Protein AF-A0A7L0H849-F1 (afdb_monomer_lite)

Radius of gyration: 14.02 Å; chains: 1; bounding box: 32×23×36 Å

pLDDT: mean 79.08, std 15.7, range [45.94, 96.69]

InterPro domains:
  IPR001909 Krueppel-associated box [PF01352] (5-46)
  IPR001909 Krueppel-associated box [PS50805] (6-63)
  IPR001909 Krueppel-associated box [SM00349] (6-60)
  IPR001909 Krueppel-associated box [cd07765] (6-45)
  IPR036051 Krueppel-associated box domain superfamily [SSF109640] (2-46)
  IPR050169 Krueppel C2H2-type zinc-finger [PTHR23232] (3-47)

Structure (mmCIF, N/CA/C/O backbone):
data_AF-A0A7L0H849-F1
#
_entry.id   AF-A0A7L0H849-F1
#
loop_
_atom_site.group_PDB
_atom_site.id
_atom_site.type_symbol
_atom_site.label_atom_id
_atom_site.label_alt_id
_atom_site.label_comp_id
_atom_site.label_asym_id
_atom_site.label_entity_id
_atom_site.label_seq_id
_atom_site.pdbx_PDB_ins_code
_atom_site.Cartn_x
_atom_site.Cartn_y
_atom_site.Cartn_z
_atom_site.occupancy
_atom_site.B_iso_or_equiv
_atom_site.auth_seq_id
_atom_site.auth_comp_id
_atom_site.auth_asym_id
_atom_site.auth_atom_id
_atom_site.pdbx_PDB_model_num
ATOM 1 N N . LEU A 1 1 ? -17.644 -14.054 23.494 1.00 56.75 1 LEU A N 1
ATOM 2 C CA . LEU A 1 1 ? -17.021 -13.972 22.156 1.00 56.75 1 LEU A CA 1
ATOM 3 C C . LEU A 1 1 ? -16.524 -12.545 21.982 1.00 56.75 1 LEU A C 1
ATOM 5 O O . LEU A 1 1 ? -17.354 -11.648 21.923 1.00 56.75 1 LEU A O 1
ATOM 9 N N . PHE A 1 2 ? -15.211 -12.322 22.016 1.00 70.56 2 PHE A N 1
ATOM 10 C CA . PHE A 1 2 ? -14.616 -11.015 21.717 1.00 70.56 2 PHE A CA 1
ATOM 11 C C . PHE A 1 2 ? -14.219 -11.014 20.239 1.00 70.56 2 PHE A C 1
ATOM 13 O O . PHE A 1 2 ? -13.621 -11.985 19.782 1.00 70.56 2 PHE A O 1
ATOM 20 N N . GLN A 1 3 ? -14.596 -9.976 19.490 1.00 72.31 3 GLN A N 1
ATOM 21 C CA . GLN A 1 3 ? -14.105 -9.798 18.123 1.00 72.31 3 GLN A CA 1
ATOM 22 C C . GLN A 1 3 ? -12.679 -9.247 18.188 1.00 72.31 3 GLN A C 1
ATOM 24 O O . GLN A 1 3 ? -12.419 -8.313 18.947 1.00 72.31 3 GLN A O 1
ATOM 29 N N . VAL A 1 4 ? -11.764 -9.847 17.424 1.00 75.06 4 VAL A N 1
ATOM 30 C CA . VAL A 1 4 ? -10.403 -9.327 17.258 1.00 75.06 4 VAL A CA 1
ATOM 31 C C . VAL A 1 4 ? -10.479 -8.155 16.272 1.00 75.06 4 VAL A C 1
ATOM 33 O O . VAL A 1 4 ? -11.054 -8.332 15.197 1.00 75.06 4 VAL A O 1
ATOM 36 N N . PRO A 1 5 ? -9.981 -6.959 16.628 1.00 81.12 5 PRO A N 1
ATOM 37 C CA . PRO A 1 5 ? -9.956 -5.828 15.710 1.00 81.12 5 PRO A CA 1
ATOM 38 C C . PRO A 1 5 ? -8.998 -6.124 14.553 1.00 81.12 5 PRO A C 1
ATOM 40 O O . PRO A 1 5 ? -7.871 -6.542 14.792 1.00 81.12 5 PRO A O 1
ATOM 43 N N . VAL A 1 6 ? -9.457 -5.897 13.324 1.00 83.06 6 VAL A N 1
ATOM 44 C CA . VAL A 1 6 ? -8.608 -5.928 12.126 1.00 83.06 6 VAL A CA 1
ATOM 45 C C . VAL A 1 6 ? -7.905 -4.580 12.013 1.00 83.06 6 VAL A C 1
ATOM 47 O O . VAL A 1 6 ? -8.573 -3.542 12.100 1.00 83.06 6 VAL A O 1
ATOM 50 N N . THR A 1 7 ? -6.589 -4.584 11.828 1.00 87.19 7 THR A N 1
ATOM 51 C CA . THR A 1 7 ? -5.803 -3.370 11.576 1.00 87.19 7 THR A CA 1
ATOM 52 C C . THR A 1 7 ? -5.349 -3.298 10.122 1.00 87.19 7 THR A C 1
ATOM 54 O O . THR A 1 7 ? -5.577 -4.211 9.328 1.00 87.19 7 THR A O 1
ATOM 57 N N . PHE A 1 8 ? -4.758 -2.168 9.729 1.00 85.19 8 PHE A N 1
ATOM 58 C CA . PHE A 1 8 ? -4.300 -1.989 8.353 1.00 85.19 8 PHE A CA 1
ATOM 59 C C . PHE A 1 8 ? -3.114 -2.911 8.046 1.00 85.19 8 PHE A C 1
ATOM 61 O O . PHE A 1 8 ? -3.014 -3.449 6.948 1.00 85.19 8 PHE A O 1
ATOM 68 N N . GLU A 1 9 ? -2.264 -3.158 9.040 1.00 87.50 9 GLU A N 1
ATOM 69 C CA . GLU A 1 9 ? -1.119 -4.064 8.961 1.00 87.50 9 GLU A CA 1
ATOM 70 C C . GLU A 1 9 ? -1.528 -5.507 8.636 1.00 87.50 9 GLU A C 1
ATOM 72 O O . GLU A 1 9 ? -0.761 -6.214 7.989 1.00 87.50 9 GLU A O 1
ATOM 77 N N . ASP A 1 10 ? -2.738 -5.932 9.017 1.00 88.50 10 ASP A N 1
ATOM 78 C CA . ASP A 1 10 ? -3.250 -7.273 8.705 1.00 88.50 10 ASP A CA 1
ATOM 79 C C . ASP A 1 10 ? -3.572 -7.459 7.210 1.00 88.50 10 ASP A C 1
ATOM 81 O O . ASP A 1 10 ? -3.675 -8.589 6.729 1.00 88.50 10 ASP A O 1
ATOM 85 N N . VAL A 1 11 ? -3.765 -6.362 6.468 1.00 87.62 11 VAL A N 1
ATOM 86 C CA . VAL A 1 11 ? -4.185 -6.369 5.052 1.00 87.62 11 VAL A CA 1
ATOM 87 C C . VAL A 1 11 ? -3.205 -5.653 4.120 1.00 87.62 11 VAL A C 1
ATOM 89 O O . VAL A 1 11 ? -3.392 -5.663 2.899 1.00 87.62 11 VAL A O 1
ATOM 92 N N . ALA A 1 12 ? -2.174 -5.017 4.671 1.00 88.62 12 ALA A N 1
ATOM 93 C CA . ALA A 1 12 ? -1.147 -4.331 3.910 1.00 88.62 12 ALA A CA 1
ATOM 94 C C . ALA A 1 12 ? -0.115 -5.320 3.355 1.00 88.62 12 ALA A C 1
ATOM 96 O O . ALA A 1 12 ? 0.318 -6.256 4.027 1.00 88.62 12 ALA A O 1
ATOM 97 N N . VAL A 1 13 ? 0.312 -5.084 2.117 1.00 88.88 13 VAL A N 1
ATOM 98 C CA . VAL A 1 13 ? 1.442 -5.789 1.502 1.00 88.88 13 VAL A CA 1
ATOM 99 C C . VAL A 1 13 ? 2.608 -4.818 1.447 1.00 88.88 13 VAL A C 1
ATOM 101 O O . VAL A 1 13 ? 2.417 -3.654 1.123 1.00 88.88 13 VAL A O 1
ATOM 104 N N . TYR A 1 14 ? 3.815 -5.283 1.744 1.00 86.75 14 TYR A N 1
ATOM 105 C CA . TYR A 1 14 ? 5.013 -4.452 1.715 1.00 86.75 14 TYR A CA 1
ATOM 106 C C . TYR A 1 14 ? 6.000 -5.027 0.711 1.00 86.75 14 TYR A C 1
ATOM 108 O O . TYR A 1 14 ? 6.212 -6.237 0.679 1.00 86.75 14 TYR A O 1
ATOM 116 N N . PHE A 1 15 ? 6.596 -4.144 -0.084 1.00 88.00 15 PHE A N 1
ATOM 117 C CA . PHE A 1 15 ? 7.694 -4.468 -0.987 1.00 88.00 15 PHE A CA 1
ATOM 118 C C . PHE A 1 15 ? 8.987 -3.869 -0.439 1.00 88.00 15 PHE A C 1
ATOM 120 O O . PHE A 1 15 ? 8.978 -2.739 0.067 1.00 88.00 15 PHE A O 1
ATOM 127 N N . SER A 1 16 ? 10.101 -4.586 -0.576 1.00 90.19 16 SER A N 1
ATOM 128 C CA . SER A 1 16 ? 11.422 -3.967 -0.437 1.00 90.19 16 SER A CA 1
ATOM 129 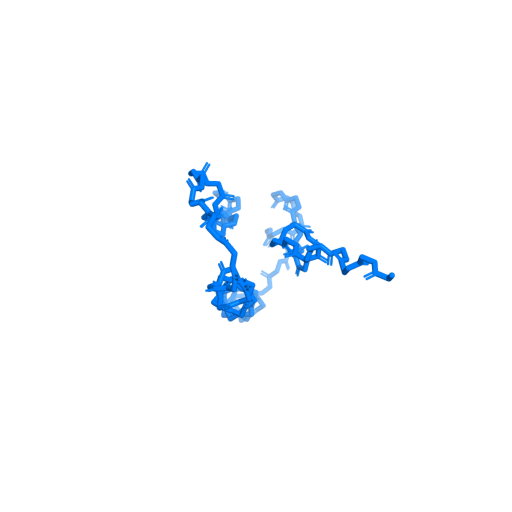C C . SER A 1 16 ? 11.658 -2.950 -1.570 1.00 90.19 16 SER A C 1
ATOM 131 O O . SER A 1 16 ? 10.974 -3.005 -2.598 1.00 90.19 16 SER A O 1
ATOM 133 N N . PRO A 1 17 ? 12.615 -2.012 -1.436 1.00 91.31 17 PRO A N 1
ATOM 134 C CA . PRO A 1 17 ? 12.979 -1.111 -2.531 1.00 91.31 17 PRO A CA 1
ATOM 135 C C . PRO A 1 17 ? 13.352 -1.852 -3.825 1.00 91.31 17 PRO A C 1
ATOM 137 O O . PRO A 1 17 ? 12.966 -1.428 -4.913 1.00 91.31 17 PRO A O 1
ATOM 140 N N . GLU A 1 18 ? 14.054 -2.980 -3.709 1.00 93.00 18 GLU A N 1
ATOM 141 C CA . GLU A 1 18 ? 14.448 -3.827 -4.836 1.00 93.00 18 GLU A CA 1
ATOM 142 C C . GLU A 1 18 ? 13.223 -4.468 -5.498 1.00 93.00 18 GLU A C 1
ATOM 144 O O . GLU A 1 18 ? 13.055 -4.361 -6.709 1.00 93.00 18 GLU A O 1
ATOM 149 N N . GLU A 1 19 ? 12.318 -5.065 -4.718 1.00 93.88 19 GLU A N 1
ATOM 150 C CA . GLU A 1 19 ? 11.079 -5.651 -5.250 1.00 93.88 19 GLU A CA 1
ATOM 151 C C . GLU A 1 19 ? 10.180 -4.591 -5.901 1.00 93.88 19 GLU A C 1
ATOM 153 O O . GLU A 1 19 ? 9.565 -4.835 -6.939 1.00 93.88 19 GLU A O 1
ATOM 158 N N . TRP A 1 20 ? 10.126 -3.391 -5.322 1.00 92.94 20 TRP A N 1
ATOM 159 C CA . TRP A 1 20 ? 9.362 -2.262 -5.848 1.00 92.94 20 TRP A CA 1
ATOM 160 C C . TRP A 1 20 ? 9.915 -1.736 -7.181 1.00 92.94 20 TRP A C 1
ATOM 162 O O . TRP A 1 20 ? 9.141 -1.335 -8.064 1.00 92.94 20 TRP A O 1
ATOM 172 N N . ALA A 1 21 ? 11.242 -1.748 -7.340 1.00 93.00 21 ALA A N 1
ATOM 173 C CA . ALA A 1 21 ? 11.919 -1.356 -8.574 1.00 93.00 21 ALA A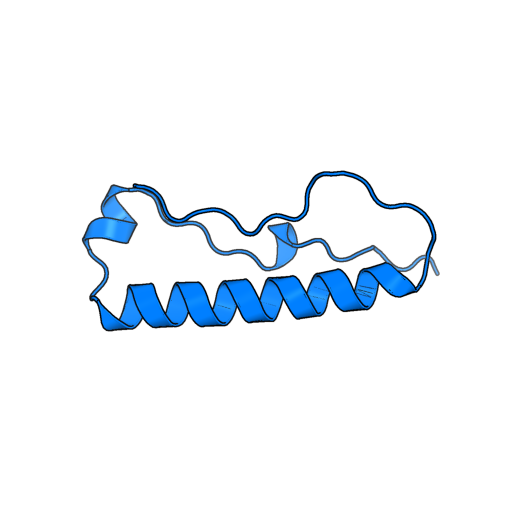 CA 1
ATOM 174 C C . ALA A 1 21 ? 11.597 -2.312 -9.735 1.00 93.00 21 ALA A C 1
ATOM 176 O O . ALA A 1 21 ? 11.413 -1.854 -10.864 1.00 93.00 21 ALA A O 1
ATOM 177 N N . GLU A 1 22 ? 11.438 -3.606 -9.445 1.00 96.19 22 GLU A N 1
ATOM 178 C CA . GLU A 1 22 ? 11.085 -4.637 -10.431 1.00 96.19 22 GLU A CA 1
ATOM 179 C C . GLU A 1 22 ? 9.620 -4.567 -10.900 1.00 96.19 22 GLU A C 1
ATOM 181 O O . GLU A 1 22 ? 9.255 -5.148 -11.925 1.00 96.19 22 GLU A O 1
ATOM 186 N N . LEU A 1 23 ? 8.750 -3.832 -10.196 1.00 95.00 23 LEU A N 1
ATOM 187 C CA . LEU A 1 23 ? 7.356 -3.686 -10.606 1.00 95.00 23 LEU A CA 1
ATOM 188 C C . LEU A 1 23 ? 7.225 -2.858 -11.892 1.00 95.00 23 LEU A C 1
ATOM 190 O O . LEU A 1 23 ? 7.826 -1.796 -12.072 1.00 95.00 23 LEU A O 1
ATOM 194 N N . ALA A 1 24 ? 6.321 -3.268 -12.775 1.00 96.69 24 ALA A N 1
ATOM 195 C CA . ALA A 1 24 ? 5.880 -2.411 -13.864 1.00 96.69 24 ALA A CA 1
ATOM 196 C C . ALA A 1 24 ? 5.085 -1.207 -13.322 1.00 96.69 24 ALA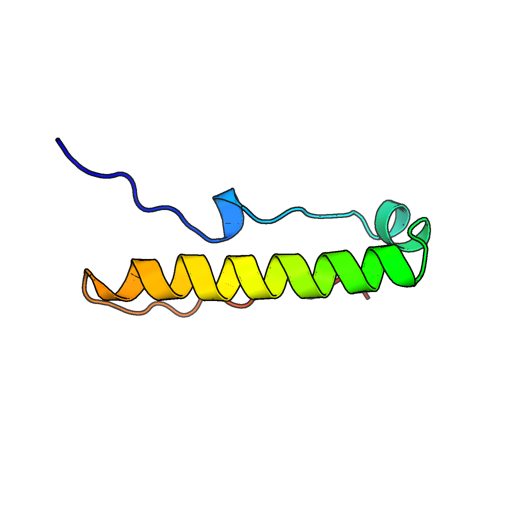 A C 1
ATOM 198 O O . ALA A 1 24 ? 4.468 -1.252 -12.254 1.00 96.69 24 ALA A O 1
ATOM 199 N N . ALA A 1 25 ? 5.023 -0.120 -14.097 1.00 94.88 25 ALA A N 1
ATOM 200 C CA . ALA A 1 25 ? 4.290 1.087 -13.700 1.00 94.88 25 ALA A CA 1
ATOM 201 C C . ALA A 1 25 ? 2.813 0.816 -13.352 1.00 94.88 25 ALA A C 1
ATOM 203 O O . ALA A 1 25 ? 2.284 1.398 -12.405 1.00 94.88 25 ALA A O 1
ATOM 204 N N . TRP A 1 26 ? 2.159 -0.096 -14.078 1.00 96.31 26 TRP A N 1
ATOM 205 C CA . TRP A 1 26 ? 0.771 -0.474 -13.808 1.00 96.31 26 TRP A CA 1
ATOM 206 C C . TRP A 1 26 ? 0.621 -1.281 -12.509 1.00 96.31 26 TRP A C 1
ATOM 208 O O . TRP A 1 26 ? -0.379 -1.111 -11.819 1.00 96.31 26 TRP A O 1
ATOM 218 N N . GLN A 1 27 ? 1.620 -2.085 -12.124 1.00 95.50 27 GLN A N 1
ATOM 219 C CA . GLN A 1 27 ? 1.613 -2.826 -10.857 1.00 95.50 27 GLN A CA 1
ATOM 220 C C . GLN A 1 27 ? 1.759 -1.876 -9.667 1.00 95.50 27 GLN A C 1
ATOM 222 O O . GLN A 1 27 ? 1.003 -1.984 -8.707 1.00 95.50 27 GLN A O 1
ATOM 227 N N . ARG A 1 28 ? 2.658 -0.884 -9.756 1.00 93.75 28 ARG A N 1
ATOM 228 C CA . ARG A 1 28 ? 2.782 0.166 -8.729 1.00 93.75 28 ARG A CA 1
ATOM 229 C C . ARG A 1 28 ? 1.501 0.981 -8.573 1.00 93.75 28 ARG A C 1
ATOM 231 O O . ARG A 1 28 ? 1.149 1.362 -7.460 1.00 93.75 28 ARG A O 1
ATOM 238 N N . ARG A 1 29 ? 0.810 1.265 -9.682 1.00 93.81 29 ARG A N 1
ATOM 239 C CA . ARG A 1 29 ? -0.489 1.947 -9.659 1.00 93.81 29 ARG A CA 1
ATOM 240 C C . ARG A 1 29 ? -1.550 1.091 -8.969 1.00 93.81 29 ARG A C 1
ATOM 242 O O . ARG A 1 29 ? -2.186 1.584 -8.047 1.00 93.81 29 ARG A O 1
ATOM 249 N N . LEU A 1 30 ? -1.679 -0.172 -9.373 1.00 94.50 30 LEU A N 1
ATOM 250 C CA . LEU A 1 30 ? -2.629 -1.107 -8.775 1.00 94.50 30 LEU A CA 1
ATOM 251 C C . LEU A 1 30 ? -2.381 -1.277 -7.271 1.00 94.50 30 LEU A C 1
ATOM 253 O O . LEU A 1 30 ? -3.323 -1.225 -6.494 1.00 94.50 30 LEU A O 1
ATOM 257 N N . TYR A 1 31 ? -1.120 -1.413 -6.852 1.00 92.69 31 TYR A N 1
ATOM 258 C CA . TYR A 1 31 ? -0.756 -1.469 -5.437 1.00 92.69 31 TYR A CA 1
ATOM 259 C C . TYR A 1 31 ? -1.277 -0.254 -4.662 1.00 92.69 31 TYR A C 1
ATOM 261 O O . TYR A 1 31 ? -1.906 -0.415 -3.622 1.00 92.69 31 TYR A O 1
ATOM 269 N N . ARG A 1 32 ? -1.052 0.961 -5.180 1.00 90.50 32 ARG A N 1
ATOM 270 C CA . ARG A 1 32 ? -1.517 2.199 -4.534 1.00 90.50 32 ARG A CA 1
ATOM 271 C C . ARG A 1 32 ? -3.041 2.251 -4.428 1.00 90.50 32 ARG A C 1
ATOM 273 O O . ARG A 1 32 ? -3.539 2.646 -3.383 1.00 90.50 32 ARG A O 1
ATOM 280 N N . GLU A 1 33 ? -3.754 1.856 -5.484 1.00 92.94 33 GLU A N 1
ATOM 281 C CA . GLU A 1 33 ? -5.224 1.811 -5.501 1.00 92.94 33 GLU A CA 1
ATOM 282 C C . GLU A 1 33 ? -5.751 0.805 -4.461 1.00 92.94 33 GLU A C 1
ATOM 284 O O . GLU A 1 33 ? -6.531 1.175 -3.591 1.00 92.94 33 GLU A O 1
ATOM 289 N N . VAL A 1 34 ? -5.234 -0.428 -4.455 1.00 91.56 34 VAL A N 1
ATOM 290 C CA . VAL A 1 34 ? -5.669 -1.480 -3.517 1.00 91.56 34 VAL A CA 1
ATOM 291 C C . VAL A 1 34 ? -5.327 -1.141 -2.063 1.00 91.56 34 VAL A C 1
ATOM 293 O O . VAL A 1 34 ? -6.140 -1.371 -1.172 1.00 91.56 34 VAL A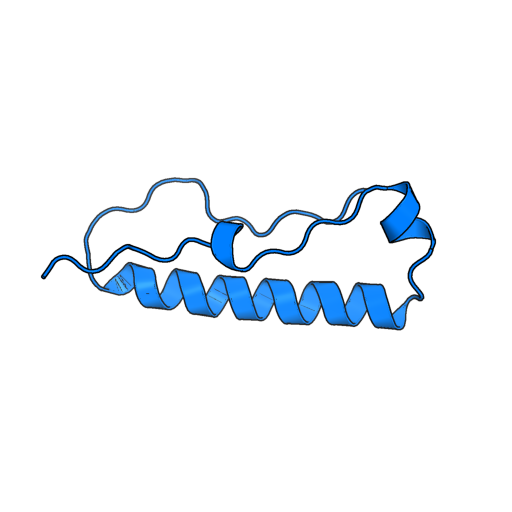 O 1
ATOM 296 N N . MET A 1 35 ? -4.141 -0.590 -1.790 1.00 90.44 35 MET A N 1
ATOM 297 C CA . MET A 1 35 ? -3.764 -0.206 -0.423 1.00 90.44 35 MET A CA 1
ATOM 298 C C . MET A 1 35 ? -4.599 0.963 0.103 1.00 90.44 35 MET A C 1
ATOM 300 O O . MET A 1 35 ? -4.896 1.000 1.296 1.00 90.44 35 MET A O 1
ATOM 304 N N . LEU A 1 36 ? -5.009 1.892 -0.764 1.00 88.44 36 LEU A N 1
ATOM 305 C CA . LEU A 1 36 ? -5.920 2.970 -0.386 1.00 88.44 36 LEU A CA 1
ATOM 306 C C . LEU A 1 36 ? -7.324 2.431 -0.074 1.00 88.44 36 LEU A C 1
ATOM 308 O O . LEU A 1 36 ? -7.888 2.771 0.963 1.00 88.44 36 LEU A O 1
ATOM 312 N N . ASP A 1 37 ? -7.849 1.528 -0.903 1.00 89.81 37 ASP A N 1
ATOM 313 C CA . ASP A 1 37 ? -9.152 0.897 -0.660 1.00 89.81 37 ASP A CA 1
ATOM 314 C C . ASP A 1 37 ? -9.151 0.076 0.644 1.00 89.81 37 ASP A C 1
ATOM 316 O O . ASP A 1 37 ? -10.092 0.145 1.441 1.00 89.81 37 ASP A O 1
ATOM 320 N N . ASN A 1 38 ? -8.067 -0.662 0.910 1.00 90.25 38 ASN A N 1
ATOM 321 C CA . ASN A 1 38 ? -7.881 -1.398 2.163 1.00 90.25 38 ASN A CA 1
ATOM 322 C C . ASN A 1 38 ? -7.864 -0.458 3.374 1.00 90.25 38 ASN A C 1
ATOM 324 O O . ASN A 1 38 ? -8.442 -0.775 4.417 1.00 90.25 38 ASN A O 1
ATOM 328 N N . TYR A 1 39 ? -7.214 0.698 3.236 1.00 87.25 39 TYR A N 1
ATOM 329 C CA . TYR A 1 39 ? -7.156 1.708 4.281 1.00 87.25 39 TYR A CA 1
ATOM 330 C C . TYR A 1 39 ? -8.552 2.234 4.624 1.00 87.25 39 TYR A C 1
ATOM 332 O O . TYR A 1 39 ? -8.955 2.197 5.790 1.00 87.25 39 TYR A O 1
ATOM 340 N N . ASP A 1 40 ? -9.315 2.642 3.611 1.00 88.25 40 ASP A N 1
ATOM 341 C CA . ASP A 1 40 ? -10.671 3.157 3.790 1.00 88.25 40 ASP A CA 1
ATOM 342 C C . ASP A 1 40 ? -11.600 2.103 4.408 1.00 88.25 40 ASP A C 1
ATOM 344 O O . ASP A 1 40 ? -12.400 2.412 5.302 1.00 88.25 40 ASP A O 1
ATOM 348 N N . LEU A 1 41 ? -11.458 0.837 3.998 1.00 88.00 41 LEU A N 1
ATOM 349 C CA . LEU A 1 41 ? -12.218 -0.273 4.562 1.00 88.00 41 LEU A CA 1
ATOM 350 C C . LEU A 1 41 ? -11.911 -0.459 6.053 1.00 88.00 41 LEU A C 1
ATOM 352 O O . LEU A 1 41 ? -12.840 -0.457 6.864 1.00 88.00 41 LEU A O 1
ATOM 356 N N . VAL A 1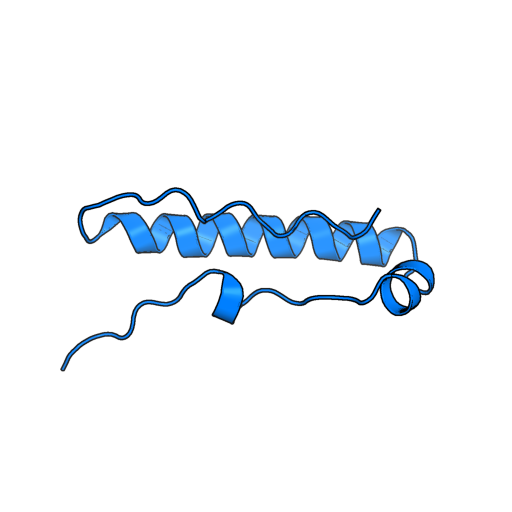 42 ? -10.639 -0.567 6.441 1.00 86.38 42 VAL A N 1
ATOM 357 C CA . VAL A 1 42 ? -10.245 -0.743 7.851 1.00 86.38 42 VAL A CA 1
ATOM 358 C C . VAL A 1 42 ? -10.631 0.479 8.693 1.00 86.38 42 VAL A C 1
ATOM 360 O O . VAL A 1 42 ? -11.174 0.333 9.792 1.00 86.38 42 VAL A O 1
ATOM 363 N N . ALA A 1 43 ? -10.456 1.693 8.165 1.00 84.25 43 ALA A N 1
ATOM 364 C CA . ALA A 1 43 ? -10.876 2.926 8.828 1.00 84.25 43 ALA A CA 1
ATOM 365 C C . ALA A 1 43 ? -12.399 2.981 9.046 1.00 84.25 43 ALA A C 1
ATOM 367 O O . ALA A 1 43 ? -12.868 3.496 10.069 1.00 84.25 43 ALA A O 1
ATOM 368 N N . SER A 1 44 ? -13.190 2.414 8.127 1.00 83.56 44 SER A N 1
ATOM 369 C CA . SER A 1 44 ? -14.645 2.313 8.278 1.00 83.56 44 SER A CA 1
ATOM 370 C C . SER A 1 44 ? -15.055 1.385 9.432 1.00 83.56 44 SER A C 1
ATOM 372 O O . SER A 1 44 ? -15.999 1.702 10.163 1.00 83.56 44 SER A O 1
ATOM 374 N N . LEU A 1 45 ? -14.304 0.301 9.665 1.00 80.06 45 LEU A N 1
ATOM 375 C CA . LEU A 1 45 ? -14.526 -0.643 10.768 1.00 80.06 45 LEU A CA 1
ATOM 376 C C . LEU A 1 45 ? -14.217 -0.010 12.138 1.00 80.06 45 LEU A C 1
ATOM 378 O O . LEU A 1 45 ? -14.872 -0.321 13.135 1.00 80.06 45 LEU A O 1
ATOM 382 N N . GLY A 1 46 ? -13.290 0.953 12.184 1.00 64.31 46 GLY A N 1
ATOM 383 C CA . GLY A 1 46 ? -12.937 1.721 13.384 1.00 64.31 46 GLY A CA 1
ATOM 384 C C . GLY A 1 46 ? -14.037 2.654 13.921 1.00 64.31 46 GLY A C 1
ATOM 385 O O . GLY A 1 46 ? -13.894 3.201 15.017 1.00 64.31 46 GLY A O 1
ATOM 386 N N . LYS A 1 47 ? -15.164 2.834 13.214 1.00 56.59 47 LYS A N 1
ATOM 387 C CA . LYS A 1 47 ? -16.263 3.722 13.654 1.00 56.59 47 LYS A CA 1
ATOM 388 C C . LYS A 1 47 ? -17.191 3.117 14.721 1.00 56.59 47 LYS A C 1
ATOM 390 O O . LYS A 1 47 ? -18.051 3.828 15.239 1.00 56.59 47 LYS A O 1
ATOM 395 N N . GLY A 1 48 ? -17.002 1.850 15.101 1.00 55.59 48 GLY A N 1
ATOM 396 C CA . GLY A 1 48 ? -17.816 1.158 16.113 1.00 55.59 48 GLY A CA 1
ATOM 397 C C . GLY A 1 48 ? -17.354 1.287 17.574 1.00 55.59 48 GLY A C 1
ATOM 398 O O . GLY A 1 48 ? -18.094 0.900 18.476 1.00 55.59 48 GLY A O 1
ATOM 399 N N . GLY A 1 49 ? -16.164 1.830 17.855 1.00 54.12 49 GLY A N 1
ATOM 400 C CA . GLY A 1 49 ? -15.622 1.869 19.217 1.00 54.12 49 GLY A CA 1
ATOM 401 C C . GLY A 1 49 ? -14.621 3.001 19.415 1.00 54.12 49 GLY A C 1
ATOM 402 O O . GLY A 1 49 ? -13.596 3.070 18.750 1.00 54.12 49 GLY A O 1
ATOM 403 N N . ARG A 1 50 ? -14.922 3.917 20.338 1.00 60.31 50 ARG A N 1
ATOM 404 C CA . ARG A 1 50 ? -14.098 5.091 20.662 1.00 60.31 50 ARG A CA 1
ATOM 405 C C . ARG A 1 50 ? -12.619 4.733 20.889 1.00 60.31 50 ARG A C 1
ATOM 407 O O . ARG A 1 50 ? -12.306 4.124 21.905 1.00 60.31 50 ARG A O 1
ATOM 414 N N . ARG A 1 51 ? -11.721 5.279 20.065 1.00 54.00 51 ARG A N 1
ATOM 415 C CA . ARG A 1 51 ? -10.834 6.429 20.367 1.00 54.00 51 ARG A CA 1
ATOM 416 C C . ARG A 1 51 ? -9.674 6.408 19.362 1.00 54.00 51 ARG A C 1
ATOM 418 O O . ARG A 1 51 ? -8.876 5.483 19.362 1.00 54.00 51 ARG A O 1
ATOM 425 N N . GLY A 1 52 ? -9.613 7.434 18.511 1.00 53.72 52 GLY A N 1
ATOM 426 C CA . GLY A 1 52 ? -8.551 7.607 17.524 1.00 53.72 52 GLY A CA 1
ATOM 427 C C . GLY A 1 52 ? -7.168 7.682 18.171 1.00 53.72 52 GLY A C 1
ATOM 428 O O . GLY A 1 52 ? -6.966 8.431 19.129 1.00 53.72 52 GLY A O 1
ATOM 429 N N . GLY A 1 53 ? -6.241 6.902 17.624 1.00 45.94 53 GLY A N 1
ATOM 430 C CA . GLY A 1 53 ? -4.803 7.090 17.767 1.00 45.94 53 GLY A CA 1
ATOM 431 C C . GLY A 1 53 ? -4.202 7.494 16.412 1.00 45.94 53 GLY A C 1
ATOM 432 O O . GLY A 1 53 ? -4.755 7.118 15.374 1.00 45.94 53 GLY A O 1
ATOM 433 N N . PRO A 1 54 ? -3.105 8.268 16.395 1.00 52.59 54 PRO A N 1
ATOM 434 C CA . PRO A 1 54 ? -2.373 8.579 15.175 1.00 52.59 54 PRO A CA 1
ATOM 435 C C . PRO A 1 54 ? -1.590 7.328 14.766 1.00 52.59 54 PRO A C 1
ATOM 437 O O . PRO A 1 54 ? -0.629 6.957 15.430 1.00 52.59 54 PRO A O 1
ATOM 440 N N . GLY A 1 55 ? -2.031 6.626 13.728 1.00 55.00 55 GLY A N 1
ATOM 441 C CA . GLY A 1 55 ? -1.331 5.409 13.307 1.00 55.00 55 GLY A CA 1
ATOM 442 C C . GLY A 1 55 ? -1.996 4.643 12.180 1.00 55.00 55 GLY A C 1
ATOM 443 O O . GLY A 1 55 ? -1.832 3.440 12.090 1.00 55.00 55 GLY A O 1
ATOM 444 N N . THR A 1 56 ? -2.787 5.313 11.351 1.00 58.53 56 THR A N 1
ATOM 445 C CA . THR A 1 56 ? -3.400 4.688 10.181 1.00 58.53 56 THR A CA 1
ATOM 446 C C . THR A 1 56 ? -3.157 5.646 9.020 1.00 58.53 56 THR A C 1
ATOM 448 O O . THR A 1 56 ? -4.043 6.345 8.557 1.00 58.53 56 THR A O 1
ATOM 451 N N . GLU A 1 57 ? -1.899 5.833 8.650 1.00 58.53 57 GLU A N 1
ATOM 452 C CA . GLU A 1 57 ? -1.580 6.367 7.327 1.00 58.53 57 GLU A CA 1
ATOM 453 C C . GLU A 1 57 ? -1.102 5.160 6.519 1.00 58.53 57 GLU A C 1
ATOM 455 O O . GLU A 1 57 ? -0.311 4.373 7.054 1.00 58.53 57 GLU A O 1
ATOM 460 N N . PRO A 1 58 ? -1.614 4.931 5.298 1.00 59.53 58 PRO A N 1
ATOM 461 C CA . PRO A 1 58 ? -1.140 3.828 4.480 1.00 59.53 58 PRO A CA 1
ATOM 462 C C . PRO A 1 58 ? 0.371 3.951 4.292 1.00 59.53 58 PRO A C 1
ATOM 464 O O . PRO A 1 58 ? 0.905 5.052 4.150 1.00 59.53 58 PRO A O 1
ATOM 467 N N . ALA A 1 59 ? 1.061 2.813 4.296 1.00 61.81 59 ALA A N 1
ATOM 468 C CA . ALA A 1 59 ? 2.498 2.772 4.097 1.00 61.81 59 ALA A CA 1
ATOM 469 C C . ALA A 1 59 ? 2.859 3.508 2.801 1.00 61.81 59 ALA A C 1
ATOM 471 O O . ALA A 1 59 ? 2.489 3.074 1.704 1.00 61.81 59 ALA A O 1
ATOM 472 N N . ALA A 1 60 ? 3.555 4.641 2.930 1.00 58.66 60 ALA A N 1
ATOM 473 C CA . ALA A 1 60 ? 4.095 5.340 1.779 1.00 58.66 60 ALA A CA 1
ATOM 474 C C . ALA A 1 60 ? 4.963 4.348 0.984 1.00 58.66 60 ALA A C 1
ATOM 476 O O . ALA A 1 60 ? 5.721 3.587 1.595 1.00 58.66 60 ALA A O 1
ATOM 477 N N . PRO A 1 61 ? 4.846 4.302 -0.356 1.00 57.41 61 PRO A N 1
ATOM 478 C CA . PRO A 1 61 ? 5.709 3.436 -1.145 1.00 57.41 61 PRO A CA 1
ATOM 479 C C . PRO A 1 61 ? 7.176 3.790 -0.854 1.00 57.41 61 PR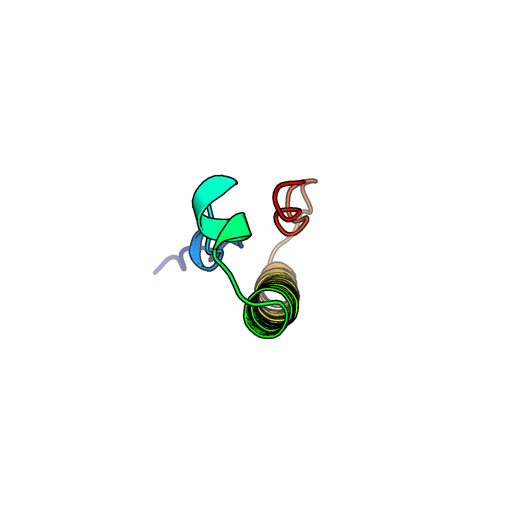O A C 1
ATOM 481 O O . PRO A 1 61 ? 7.468 4.975 -0.647 1.00 57.41 61 PRO A O 1
ATOM 484 N N . PRO A 1 62 ? 8.094 2.807 -0.839 1.00 57.31 62 PRO A N 1
ATOM 485 C CA . PRO A 1 62 ? 9.514 3.110 -0.737 1.00 57.31 62 PRO A CA 1
ATOM 486 C C . PRO A 1 62 ? 9.902 4.063 -1.880 1.00 57.31 62 PRO A C 1
ATOM 488 O O . PRO A 1 62 ? 9.398 3.932 -3.002 1.00 57.31 62 PRO A O 1
ATOM 491 N N . GLY A 1 63 ? 10.698 5.081 -1.528 1.00 55.34 63 GLY A N 1
ATOM 492 C CA . GLY A 1 63 ? 11.127 6.164 -2.419 1.00 55.34 63 GLY A CA 1
ATOM 493 C C . GLY A 1 63 ? 11.845 5.678 -3.667 1.00 55.34 63 GLY A C 1
ATOM 494 O O . GLY A 1 63 ? 12.551 4.652 -3.575 1.00 55.34 63 GLY A O 1
#

Sequence (63 aa):
LFQVPVTFEDVAVYFSPEEWAELAAWQRRLYREVMLDNYDLVASLGKGGRRGGPGTEPAAPPG

Secondary structure (DSSP, 8-state):
-PPPPP-STTT-----HHHHHHS-HHHHHHHHHHHHHHHHHHHHHGGGSS---S-----PPP-

Foldseek 3Di:
DDDDQDDLVNVQDADDPVRVVPDDPVRVVVNVVSSVVSLVVSVVVVPPDDDDDPDRDRPDHDD

Organism: Herpetotheres cachinnans (NCBI:txid56343)